Protein AF-A0A953LD81-F1 (afdb_monomer)

Structure (mmCIF, N/CA/C/O backbone):
data_AF-A0A953LD81-F1
#
_entry.id   AF-A0A953LD81-F1
#
loop_
_atom_site.group_PDB
_atom_site.id
_atom_site.type_symbol
_atom_site.label_atom_id
_atom_site.label_alt_id
_atom_site.label_comp_id
_atom_site.label_asym_id
_atom_site.label_entity_id
_atom_site.label_seq_id
_atom_site.pdbx_PDB_ins_code
_atom_site.Cartn_x
_atom_site.Cartn_y
_atom_site.Cartn_z
_atom_site.occupancy
_atom_site.B_iso_or_equiv
_atom_site.auth_seq_id
_atom_site.auth_comp_id
_atom_site.auth_asym_id
_atom_site.auth_atom_id
_atom_site.pdbx_PDB_model_num
ATOM 1 N N . MET A 1 1 ? 10.609 -18.522 10.857 1.00 36.38 1 MET A N 1
ATOM 2 C CA . MET A 1 1 ? 11.025 -17.641 11.971 1.00 36.38 1 MET A CA 1
ATOM 3 C C . MET A 1 1 ? 10.855 -16.187 11.533 1.00 36.38 1 MET A C 1
ATOM 5 O O . MET A 1 1 ? 11.731 -15.694 10.834 1.00 36.38 1 MET A O 1
ATOM 9 N N . PRO A 1 2 ? 9.729 -15.511 11.819 1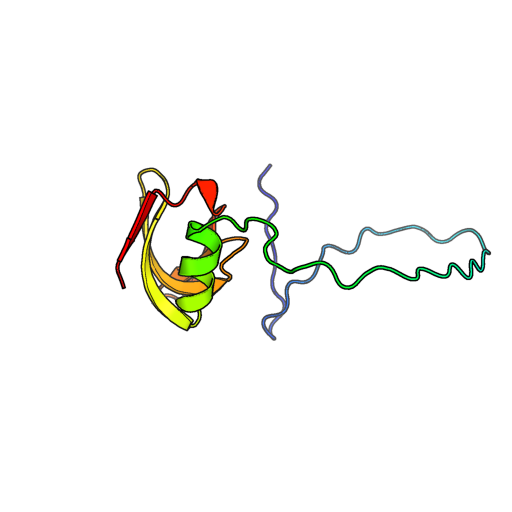.00 41.44 2 PRO A N 1
ATOM 10 C CA . PRO A 1 2 ? 9.584 -14.099 11.473 1.00 41.44 2 PRO A CA 1
ATOM 11 C C . PRO A 1 2 ? 10.366 -13.238 12.476 1.00 41.44 2 PRO A C 1
ATOM 13 O O . PRO A 1 2 ? 10.090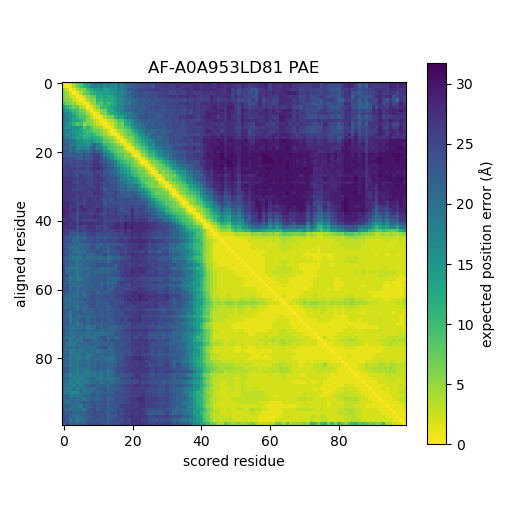 -13.252 13.674 1.00 41.44 2 PRO A O 1
ATOM 16 N N . GLY A 1 3 ? 11.379 -12.520 11.987 1.00 47.47 3 GLY A N 1
ATOM 17 C CA . GLY A 1 3 ? 12.144 -11.563 12.782 1.00 47.47 3 GLY A CA 1
ATOM 18 C C . GLY A 1 3 ? 11.288 -10.343 13.111 1.00 47.47 3 GLY A C 1
ATOM 19 O O . GLY A 1 3 ? 10.854 -9.628 12.214 1.00 47.47 3 GLY A O 1
ATOM 20 N N . ALA A 1 4 ? 11.029 -10.110 14.395 1.00 43.56 4 ALA A N 1
ATOM 21 C CA . ALA A 1 4 ? 10.338 -8.913 14.854 1.00 43.56 4 ALA A CA 1
ATOM 22 C C . AL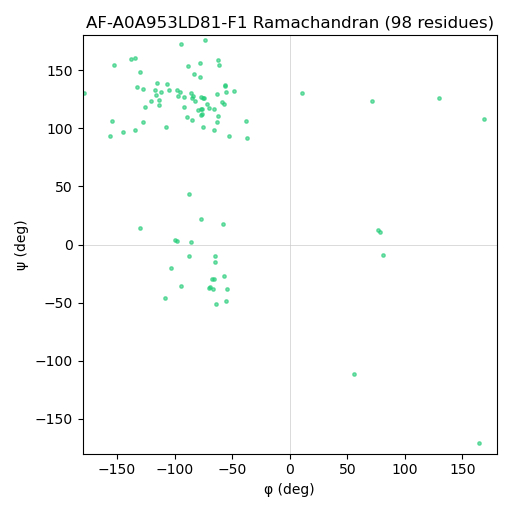A A 1 4 ? 11.296 -7.710 14.819 1.00 43.56 4 ALA A C 1
ATOM 24 O O . ALA A 1 4 ? 12.282 -7.672 15.557 1.00 43.56 4 ALA A O 1
ATOM 25 N N . CYS A 1 5 ? 11.003 -6.707 13.990 1.00 55.19 5 CYS A N 1
ATOM 26 C CA . CYS A 1 5 ? 11.667 -5.406 14.055 1.00 55.19 5 CYS A CA 1
ATOM 27 C C . CYS A 1 5 ? 11.099 -4.620 15.249 1.00 55.19 5 CYS A C 1
ATOM 29 O O . CYS A 1 5 ? 9.926 -4.251 15.248 1.00 55.19 5 CYS A O 1
ATOM 31 N N . ARG A 1 6 ? 11.913 -4.377 16.285 1.00 52.41 6 ARG A N 1
ATOM 32 C CA . ARG A 1 6 ? 11.553 -3.494 17.408 1.00 52.41 6 ARG A CA 1
ATOM 33 C C . ARG A 1 6 ? 12.026 -2.070 17.110 1.00 52.41 6 ARG A C 1
ATOM 35 O O . ARG A 1 6 ? 13.201 -1.854 16.823 1.00 52.41 6 ARG A O 1
ATOM 42 N N . PHE A 1 7 ? 11.118 -1.104 17.212 1.00 52.69 7 PHE A N 1
ATOM 43 C CA . PHE A 1 7 ? 11.413 0.323 17.082 1.00 52.69 7 PHE A CA 1
ATOM 44 C C . PHE A 1 7 ? 11.624 0.925 18.476 1.00 52.69 7 PHE A C 1
ATOM 46 O O . PHE A 1 7 ? 10.817 0.697 19.376 1.00 52.69 7 PHE A O 1
ATOM 53 N N . ALA A 1 8 ? 12.707 1.683 18.672 1.00 54.06 8 ALA A N 1
ATOM 54 C CA . ALA A 1 8 ? 12.864 2.500 19.874 1.00 54.06 8 ALA A CA 1
ATOM 55 C C . ALA A 1 8 ? 12.006 3.771 19.751 1.00 54.06 8 ALA A C 1
ATOM 57 O O . ALA A 1 8 ? 11.701 4.212 18.643 1.00 54.06 8 ALA A O 1
ATOM 58 N N . GLN A 1 9 ? 11.653 4.362 20.894 1.00 49.03 9 GLN A N 1
ATOM 59 C CA . GLN A 1 9 ? 10.651 5.416 21.151 1.00 49.03 9 GLN A CA 1
ATOM 60 C C . GLN A 1 9 ? 10.820 6.763 20.392 1.00 49.03 9 GLN A C 1
ATOM 62 O O . GLN A 1 9 ? 10.239 7.771 20.778 1.00 49.03 9 GLN A O 1
ATOM 67 N N . ARG A 1 10 ? 11.609 6.800 19.310 1.00 52.19 10 ARG A N 1
ATOM 68 C CA . ARG A 1 10 ? 11.798 7.926 18.377 1.00 52.19 10 ARG A CA 1
ATOM 69 C C . ARG A 1 10 ? 11.643 7.545 16.890 1.00 52.19 10 ARG A C 1
ATOM 71 O O . ARG A 1 10 ? 12.046 8.312 16.027 1.00 52.19 10 ARG A O 1
ATOM 78 N N . GLY A 1 11 ? 11.087 6.371 16.573 1.00 47.31 11 GLY A N 1
ATOM 79 C CA . GLY A 1 11 ? 10.695 6.016 15.198 1.00 47.31 11 GLY A CA 1
ATOM 80 C C . GLY A 1 11 ? 11.822 5.579 14.251 1.00 47.31 11 GLY A C 1
ATOM 81 O O . GLY A 1 11 ? 11.574 5.431 13.060 1.00 47.31 11 GLY A O 1
ATOM 82 N N . MET A 1 12 ? 13.038 5.324 14.746 1.00 52.22 12 MET A N 1
ATOM 83 C CA . MET A 1 12 ? 14.140 4.794 13.927 1.00 52.22 12 MET A CA 1
ATOM 84 C C . MET A 1 12 ? 14.264 3.268 14.092 1.00 52.22 12 MET A C 1
ATOM 86 O O . MET A 1 12 ? 14.253 2.787 15.233 1.00 52.22 12 MET A O 1
ATOM 90 N N . PRO A 1 13 ? 14.390 2.487 12.999 1.00 46.78 13 PRO A N 1
ATOM 91 C CA . PRO A 1 13 ? 14.615 1.048 13.085 1.00 46.78 13 PRO A CA 1
ATOM 92 C C . PRO A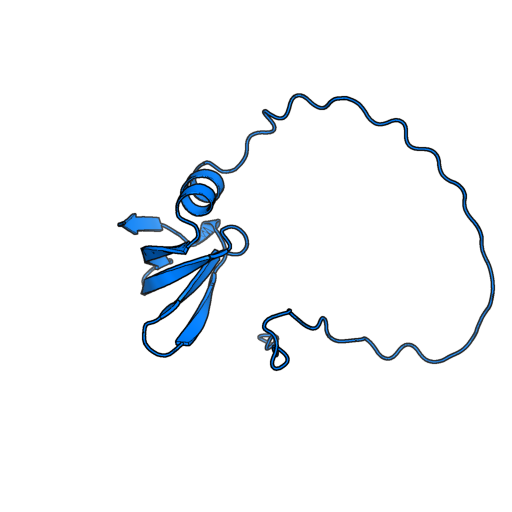 1 13 ? 15.990 0.778 13.702 1.00 46.78 13 PRO A C 1
ATOM 94 O O . PRO A 1 13 ? 17.027 1.139 13.146 1.00 46.78 13 PRO A O 1
ATOM 97 N N . VAL A 1 14 ? 16.005 0.140 14.872 1.00 59.00 14 VAL A N 1
ATOM 98 C CA . VAL A 1 14 ? 17.245 -0.314 15.504 1.00 59.00 14 VAL A CA 1
ATOM 99 C C . VAL A 1 14 ? 17.578 -1.673 14.903 1.00 59.00 14 VAL A C 1
ATOM 101 O O . VAL A 1 14 ? 16.909 -2.666 15.188 1.00 59.00 14 VAL A O 1
ATOM 104 N N . ALA A 1 15 ? 18.599 -1.727 14.048 1.00 54.56 15 ALA A N 1
ATOM 105 C CA . ALA A 1 15 ? 19.151 -3.002 13.610 1.00 54.56 15 ALA A CA 1
ATOM 106 C C . ALA A 1 15 ? 19.590 -3.813 14.847 1.00 54.56 15 ALA A C 1
ATOM 108 O O . ALA A 1 15 ? 20.191 -3.239 15.763 1.00 54.56 15 ALA A O 1
ATOM 109 N N . PRO A 1 16 ? 19.313 -5.128 14.911 1.00 47.97 16 PRO A N 1
ATOM 110 C CA . PRO A 1 16 ? 19.798 -5.954 16.005 1.00 47.97 16 PRO A CA 1
ATOM 111 C C . PRO A 1 16 ? 21.327 -5.938 15.976 1.00 47.97 16 PRO A C 1
ATOM 113 O O . PRO A 1 16 ? 21.953 -6.474 15.060 1.00 47.97 16 PRO A O 1
ATOM 116 N N . ARG A 1 17 ? 21.938 -5.285 16.971 1.00 49.88 17 ARG A 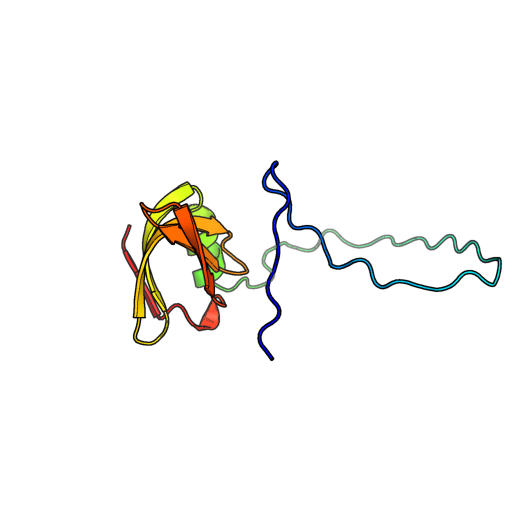N 1
ATOM 117 C CA . ARG A 1 17 ? 23.387 -5.312 17.161 1.00 49.88 17 ARG A CA 1
ATOM 118 C C . ARG A 1 17 ? 23.777 -6.755 17.458 1.00 49.88 17 ARG A C 1
ATOM 120 O O . ARG A 1 17 ? 23.507 -7.258 18.546 1.00 49.88 17 ARG A O 1
ATOM 127 N N . ARG A 1 18 ? 24.383 -7.430 16.479 1.00 46.62 18 ARG A N 1
ATOM 128 C CA . ARG A 1 18 ? 25.101 -8.677 16.735 1.00 46.62 18 ARG A CA 1
ATOM 129 C C . ARG A 1 18 ? 26.203 -8.359 17.746 1.00 46.62 18 ARG A C 1
ATOM 131 O O . ARG A 1 18 ? 27.013 -7.465 17.518 1.00 46.62 18 ARG A O 1
ATOM 138 N N . LEU A 1 19 ? 26.178 -9.056 18.877 1.00 41.97 19 LEU A N 1
ATOM 139 C CA . LEU A 1 19 ? 27.252 -9.063 19.862 1.00 41.97 19 LEU A CA 1
ATOM 140 C C . LEU A 1 19 ? 28.477 -9.714 19.211 1.00 41.97 19 LEU A C 1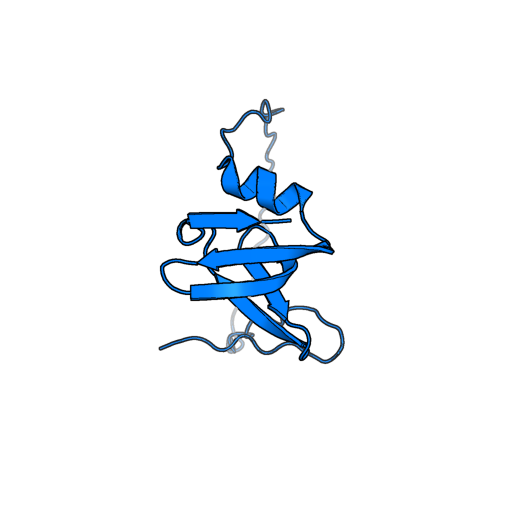
ATOM 142 O O . LEU A 1 19 ? 28.556 -10.936 19.124 1.00 41.97 19 LEU A O 1
ATOM 146 N N . THR A 1 20 ? 29.405 -8.898 18.718 1.00 42.09 20 THR A N 1
ATOM 147 C CA . THR A 1 20 ? 30.739 -9.358 18.323 1.00 42.09 20 THR A CA 1
ATOM 148 C C . THR A 1 20 ? 31.657 -9.196 19.533 1.00 42.09 20 THR A C 1
ATOM 150 O O . THR A 1 20 ? 31.816 -8.091 20.050 1.00 42.09 20 THR A O 1
ATOM 153 N N . ALA A 1 21 ? 32.202 -10.312 20.018 1.00 40.34 21 ALA A N 1
ATOM 154 C CA . ALA A 1 21 ? 33.182 -10.374 21.102 1.00 40.34 21 ALA A CA 1
ATOM 155 C C . ALA A 1 21 ? 34.483 -9.614 20.741 1.00 40.34 21 ALA A C 1
ATOM 157 O O . ALA A 1 21 ? 34.782 -9.462 19.553 1.00 40.34 21 ALA A O 1
ATOM 158 N N . PRO A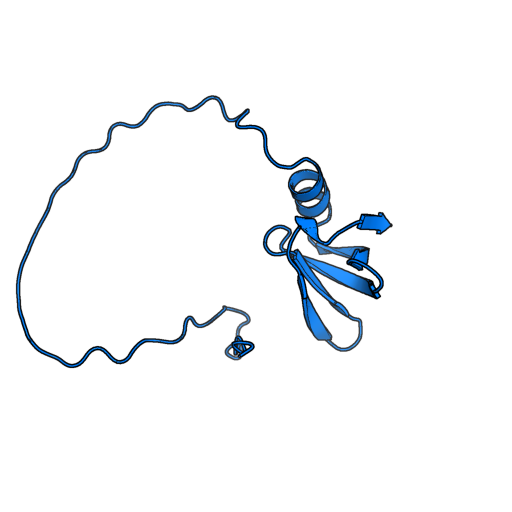 1 22 ? 35.264 -9.123 21.724 1.00 47.28 22 PRO A N 1
ATOM 159 C CA . PRO A 1 22 ? 36.411 -8.262 21.461 1.00 47.28 22 PRO A CA 1
ATOM 160 C C . PRO A 1 22 ? 37.662 -9.089 21.130 1.00 47.28 22 PRO A C 1
ATOM 162 O O . PRO A 1 22 ? 38.055 -9.959 21.903 1.00 47.28 22 PRO A O 1
ATOM 165 N N . GLY A 1 23 ? 38.323 -8.789 20.010 1.00 36.12 23 GLY A N 1
ATOM 166 C CA . GLY A 1 23 ? 39.661 -9.309 19.722 1.00 36.12 23 GLY A CA 1
ATOM 167 C C . GLY A 1 23 ? 40.127 -9.078 18.284 1.00 36.12 23 GLY A C 1
ATOM 168 O O . GLY A 1 23 ? 39.664 -9.761 17.379 1.00 36.12 23 GLY A O 1
ATOM 169 N N . GLY A 1 24 ? 41.084 -8.160 18.093 1.00 33.03 24 GLY A N 1
ATOM 170 C CA . GLY A 1 24 ? 41.934 -8.085 16.890 1.00 33.03 24 GLY A CA 1
ATOM 171 C C . GLY A 1 24 ? 42.021 -6.697 16.224 1.00 33.03 24 GLY A C 1
ATOM 172 O O . GLY A 1 24 ? 40.975 -6.125 15.919 1.00 33.03 24 GLY A O 1
ATOM 173 N N . PRO A 1 25 ? 43.229 -6.135 15.985 1.00 53.25 25 PRO A N 1
ATOM 174 C CA . PRO A 1 25 ? 43.406 -4.829 15.348 1.00 53.25 25 PRO A CA 1
ATOM 175 C C . PRO A 1 25 ? 43.627 -4.911 13.820 1.00 53.25 25 PRO A C 1
ATOM 177 O O . PRO A 1 25 ? 43.860 -5.985 13.277 1.00 53.25 25 PRO A O 1
ATOM 180 N N . VAL A 1 26 ? 43.628 -3.717 13.203 1.00 45.50 26 VAL A N 1
ATOM 181 C CA . VAL A 1 26 ? 44.074 -3.286 11.852 1.00 45.50 26 VAL A CA 1
ATOM 182 C C . VAL A 1 26 ? 43.265 -3.688 10.604 1.00 45.50 26 VAL A C 1
ATOM 184 O O . VAL A 1 26 ? 43.140 -4.852 10.262 1.00 45.50 26 VAL A O 1
ATOM 187 N N . SER A 1 27 ? 42.829 -2.688 9.822 1.00 36.94 27 SER A N 1
ATOM 188 C CA . SER A 1 27 ? 43.500 -2.325 8.557 1.00 36.94 27 SER A CA 1
ATOM 189 C C . SER A 1 27 ? 42.817 -1.126 7.875 1.00 36.94 27 SER A C 1
ATOM 191 O O . SER A 1 27 ? 41.599 -1.091 7.704 1.00 36.94 27 SER A O 1
ATOM 193 N N . ARG A 1 28 ? 43.624 -0.130 7.496 1.00 52.00 28 ARG A N 1
ATOM 194 C CA . ARG A 1 28 ? 43.261 1.007 6.640 1.00 52.00 28 ARG A CA 1
ATOM 195 C C . ARG A 1 28 ? 43.225 0.513 5.194 1.00 52.00 28 ARG A C 1
ATOM 197 O O . ARG A 1 28 ? 44.231 0.004 4.716 1.00 52.00 28 ARG A O 1
ATOM 204 N N . VAL A 1 29 ? 42.119 0.739 4.492 1.00 44.28 29 VAL A N 1
ATOM 205 C CA . VAL A 1 29 ? 42.074 0.711 3.025 1.00 44.28 29 VAL A CA 1
ATOM 206 C C . VAL A 1 29 ? 41.440 2.017 2.562 1.00 44.28 29 VAL A C 1
ATOM 208 O O . VAL A 1 29 ? 40.242 2.238 2.719 1.00 44.28 29 VAL A O 1
ATOM 211 N N . GLU A 1 30 ? 42.289 2.900 2.036 1.00 49.16 30 GLU A N 1
ATOM 212 C CA . GLU A 1 30 ? 41.888 3.861 1.015 1.00 49.16 30 GLU A CA 1
ATOM 213 C C . GLU A 1 30 ? 41.464 3.077 -0.227 1.00 49.16 30 GLU A C 1
ATOM 215 O O . GLU A 1 30 ? 42.185 2.198 -0.699 1.00 49.16 30 GLU A O 1
ATOM 220 N N . GLY A 1 31 ? 40.291 3.404 -0.751 1.00 39.22 31 GLY A N 1
ATOM 221 C CA . GLY A 1 31 ? 39.788 2.867 -2.002 1.00 39.22 31 GLY A CA 1
ATOM 222 C C . GLY A 1 31 ? 38.997 3.946 -2.715 1.00 39.22 31 GLY A C 1
ATOM 223 O O . GLY A 1 31 ? 37.828 4.169 -2.411 1.00 39.22 31 GLY A O 1
ATOM 224 N N . SER A 1 32 ? 39.663 4.627 -3.644 1.00 49.09 32 SER A N 1
ATOM 225 C CA . SER A 1 32 ? 39.038 5.421 -4.695 1.00 49.09 32 SER A CA 1
ATOM 226 C C . SER A 1 32 ? 37.934 4.630 -5.387 1.00 49.09 32 SER A C 1
ATOM 228 O O . SER A 1 32 ? 38.181 3.535 -5.885 1.00 49.09 32 SER A O 1
ATOM 230 N N . THR A 1 33 ? 36.768 5.246 -5.554 1.00 45.06 33 THR A N 1
ATOM 231 C CA . THR A 1 33 ? 35.884 4.931 -6.678 1.00 45.06 33 THR A CA 1
ATOM 232 C C . THR A 1 33 ? 35.391 6.227 -7.296 1.00 45.06 33 THR A C 1
ATOM 234 O O . THR A 1 33 ? 34.437 6.845 -6.827 1.00 45.06 33 THR A O 1
ATOM 237 N N . ALA A 1 34 ? 36.058 6.616 -8.383 1.00 48.66 34 ALA A N 1
ATOM 238 C CA . ALA A 1 34 ? 35.377 7.263 -9.489 1.00 48.66 34 ALA A CA 1
ATOM 239 C C . ALA A 1 34 ? 34.245 6.329 -9.944 1.00 48.66 34 ALA A C 1
ATOM 241 O O . ALA A 1 34 ? 34.459 5.130 -10.120 1.00 48.66 34 ALA A O 1
ATOM 242 N N . GLY A 1 35 ? 33.040 6.866 -10.094 1.00 39.38 35 GLY A N 1
ATOM 243 C CA . GLY A 1 35 ? 31.867 6.093 -10.473 1.00 39.38 35 GLY A CA 1
ATOM 244 C C . GLY A 1 35 ? 30.840 7.005 -11.110 1.00 39.38 35 GLY A C 1
ATOM 245 O O . GLY A 1 35 ? 30.078 7.657 -10.408 1.00 39.38 35 GLY A O 1
ATOM 246 N N . SER A 1 36 ? 30.925 7.066 -12.436 1.00 41.09 36 SER A N 1
ATOM 247 C CA . SER A 1 36 ? 29.942 7.476 -13.433 1.00 41.09 36 SER A CA 1
ATOM 248 C C . SER A 1 36 ? 28.658 8.150 -12.960 1.00 41.09 36 SER A C 1
ATOM 250 O O . SER A 1 36 ? 27.868 7.590 -12.201 1.00 41.09 36 SER A O 1
ATOM 252 N N . GLY A 1 37 ? 28.368 9.283 -13.605 1.00 48.47 37 GLY A N 1
ATOM 253 C CA . GLY A 1 37 ? 27.000 9.702 -13.878 1.00 48.47 37 GLY A CA 1
ATOM 254 C C . GLY A 1 37 ? 26.257 8.563 -14.574 1.00 48.47 37 GLY A C 1
ATOM 255 O O . GLY A 1 37 ? 26.356 8.384 -15.783 1.00 48.47 37 GLY A O 1
ATOM 256 N N . GLY A 1 38 ? 25.581 7.749 -13.771 1.00 41.06 38 GLY A N 1
ATOM 257 C CA . GLY A 1 38 ? 24.624 6.767 -14.229 1.00 41.06 38 GLY A CA 1
ATOM 258 C C . GLY A 1 38 ? 23.348 7.508 -14.570 1.00 41.06 38 GLY A C 1
ATOM 259 O O . GLY A 1 38 ? 22.696 8.067 -13.686 1.00 41.06 38 GLY A O 1
ATOM 260 N N . ASP A 1 39 ? 23.045 7.535 -15.857 1.00 50.81 39 ASP A N 1
ATOM 261 C CA . ASP A 1 39 ? 21.719 7.764 -16.401 1.00 50.81 39 ASP A CA 1
ATOM 262 C C . ASP A 1 39 ? 20.683 7.055 -15.502 1.00 50.81 39 ASP A C 1
ATOM 264 O O . ASP A 1 39 ? 20.645 5.826 -15.423 1.00 50.81 39 ASP A O 1
ATOM 268 N N . ARG A 1 40 ? 19.924 7.819 -14.699 1.00 52.50 40 ARG A N 1
ATOM 269 C CA . ARG A 1 40 ? 19.059 7.274 -13.629 1.00 52.50 40 ARG A CA 1
ATOM 270 C C . ARG A 1 40 ? 17.758 6.670 -14.163 1.00 52.50 40 ARG A C 1
ATOM 272 O O . ARG A 1 40 ? 16.814 6.500 -13.402 1.00 52.50 40 ARG A O 1
ATOM 279 N N . SER A 1 41 ? 17.731 6.289 -15.432 1.00 51.56 41 SER A N 1
ATOM 280 C CA . SER A 1 41 ? 16.699 5.430 -16.011 1.00 51.56 41 SER A CA 1
ATOM 281 C C . SER A 1 41 ? 17.073 3.953 -15.831 1.00 51.56 41 SER A C 1
ATOM 283 O O . SER A 1 41 ? 16.971 3.143 -16.746 1.00 51.56 41 SER A O 1
ATOM 285 N N . GLY A 1 42 ? 17.559 3.584 -14.643 1.00 47.75 42 GLY A N 1
ATOM 286 C CA . GLY A 1 42 ? 17.651 2.185 -14.244 1.00 47.75 42 GLY A CA 1
ATOM 287 C C . GLY A 1 42 ? 16.245 1.736 -13.887 1.00 47.75 42 GLY A C 1
ATOM 288 O O . GLY A 1 42 ? 15.780 2.112 -12.817 1.00 47.75 42 GLY A O 1
ATOM 289 N N . GLY A 1 43 ? 15.590 1.015 -14.805 1.00 57.03 43 GLY A N 1
ATOM 290 C CA . GLY A 1 43 ? 14.190 0.582 -14.747 1.00 57.03 43 GLY A CA 1
ATOM 291 C C . GLY A 1 43 ? 13.742 0.190 -13.345 1.00 57.03 43 GLY A C 1
ATOM 292 O O . GLY A 1 43 ? 13.929 -0.945 -12.905 1.00 57.03 43 GLY A O 1
ATOM 293 N N . ARG A 1 44 ? 13.193 1.165 -12.625 1.00 67.06 44 ARG A N 1
ATOM 294 C CA . ARG A 1 44 ? 12.639 0.955 -11.301 1.00 67.06 44 ARG A CA 1
ATOM 295 C C . ARG A 1 44 ? 11.276 0.320 -11.500 1.00 67.06 44 ARG A C 1
ATOM 297 O O . ARG A 1 44 ? 10.583 0.619 -12.470 1.00 67.06 44 ARG A O 1
ATOM 304 N N . ASP A 1 45 ? 10.912 -0.580 -10.599 1.00 84.12 45 ASP A N 1
ATOM 305 C CA . ASP A 1 45 ? 9.596 -1.200 -10.652 1.00 84.12 45 ASP A CA 1
ATOM 306 C C . ASP A 1 45 ? 8.521 -0.090 -10.608 1.00 84.12 45 ASP A C 1
ATOM 308 O O . ASP A 1 45 ? 8.508 0.688 -9.643 1.00 84.12 45 ASP A O 1
ATOM 312 N N . PRO A 1 46 ? 7.646 0.023 -11.626 1.00 88.50 46 PRO A N 1
ATOM 313 C CA . PRO A 1 46 ? 6.647 1.087 -11.695 1.00 88.50 46 PRO A CA 1
ATOM 314 C C . PRO A 1 46 ? 5.725 1.102 -10.470 1.00 88.50 46 PRO A C 1
ATOM 316 O O . PRO A 1 46 ? 5.250 2.169 -10.078 1.00 88.50 46 PRO A O 1
ATOM 319 N N . ILE A 1 47 ? 5.508 -0.043 -9.805 1.00 89.56 47 ILE A N 1
ATOM 320 C CA . ILE A 1 47 ? 4.731 -0.068 -8.559 1.00 89.56 47 ILE A CA 1
ATOM 321 C C . ILE A 1 47 ? 5.476 0.624 -7.414 1.00 89.56 47 ILE A C 1
ATOM 323 O O . ILE A 1 47 ? 4.863 1.323 -6.612 1.00 89.56 47 ILE A O 1
ATOM 327 N N . VAL A 1 48 ? 6.803 0.487 -7.346 1.00 91.31 48 VAL A N 1
ATOM 328 C CA . VAL A 1 48 ? 7.636 1.130 -6.321 1.00 91.31 48 VAL A CA 1
ATOM 329 C C . VAL A 1 48 ? 7.685 2.636 -6.546 1.00 91.31 48 VAL A C 1
ATOM 331 O O . VAL A 1 48 ? 7.667 3.394 -5.575 1.00 91.31 48 VAL A O 1
ATOM 334 N N . GLU A 1 49 ? 7.718 3.078 -7.803 1.00 93.00 49 GLU A N 1
ATOM 335 C CA . GLU A 1 49 ? 7.632 4.499 -8.154 1.00 93.00 49 GLU A CA 1
ATOM 336 C C . GLU A 1 49 ? 6.280 5.091 -7.756 1.00 93.00 49 GLU A C 1
ATOM 338 O O . GLU A 1 49 ? 6.249 6.048 -6.981 1.00 93.00 49 GLU A O 1
ATOM 343 N N . LEU A 1 50 ? 5.173 4.453 -8.156 1.00 93.19 50 LEU A N 1
ATOM 344 C CA . LEU A 1 50 ? 3.824 4.868 -7.761 1.00 93.19 50 LEU A CA 1
ATOM 345 C C . LEU A 1 50 ? 3.680 4.944 -6.234 1.00 93.19 50 LEU A C 1
ATOM 347 O O . LEU A 1 50 ? 3.214 5.937 -5.677 1.00 93.19 50 LEU A O 1
ATOM 351 N N . LEU A 1 51 ? 4.117 3.907 -5.519 1.00 94.56 51 LEU A N 1
ATOM 352 C CA . LEU A 1 51 ? 4.059 3.885 -4.058 1.00 94.56 51 LEU A CA 1
ATOM 353 C C . LEU A 1 51 ? 4.976 4.944 -3.427 1.00 94.56 51 LEU A C 1
ATOM 355 O O . LEU A 1 51 ? 4.677 5.449 -2.344 1.00 94.56 51 LEU A O 1
ATOM 359 N N . ALA A 1 52 ? 6.088 5.310 -4.068 1.00 95.00 52 ALA A N 1
ATOM 360 C CA . ALA A 1 52 ? 6.951 6.383 -3.585 1.00 95.00 52 ALA A CA 1
ATOM 361 C C . ALA A 1 52 ? 6.256 7.751 -3.660 1.00 95.00 52 ALA A C 1
ATOM 363 O O . ALA A 1 52 ? 6.383 8.533 -2.716 1.00 95.00 52 ALA A O 1
ATOM 364 N N . GLU A 1 53 ? 5.481 8.007 -4.715 1.00 96.00 53 GLU A N 1
ATOM 365 C CA . GLU A 1 53 ? 4.685 9.233 -4.878 1.00 96.00 53 GLU A CA 1
ATOM 366 C C . GLU A 1 53 ? 3.530 9.334 -3.871 1.00 96.00 53 GLU A C 1
ATOM 368 O O . GLU A 1 53 ? 3.149 10.426 -3.441 1.00 96.00 53 GLU A O 1
ATOM 373 N N . LEU A 1 54 ? 2.997 8.189 -3.439 1.00 96.31 54 LEU A N 1
ATOM 374 C CA . LEU A 1 54 ? 1.898 8.107 -2.475 1.00 96.31 54 LEU A CA 1
ATOM 375 C C . LEU A 1 54 ? 2.352 8.132 -1.006 1.00 96.31 54 LEU A C 1
ATOM 377 O O . LEU A 1 54 ? 1.521 8.044 -0.097 1.00 96.31 54 LEU A O 1
ATOM 381 N N . ARG A 1 55 ? 3.655 8.263 -0.728 1.00 96.25 55 ARG A N 1
ATOM 382 C CA . ARG A 1 55 ? 4.161 8.344 0.651 1.00 96.25 55 ARG A CA 1
ATOM 383 C C . ARG A 1 55 ? 3.500 9.489 1.422 1.00 96.25 55 ARG A C 1
ATOM 385 O O . ARG A 1 55 ? 3.340 10.604 0.938 1.00 96.25 55 ARG A O 1
ATOM 392 N N . GLY A 1 56 ? 3.122 9.198 2.660 1.00 95.88 56 GLY A N 1
ATOM 393 C CA . GLY A 1 56 ? 2.411 10.100 3.560 1.00 95.88 56 GLY A CA 1
ATOM 394 C C . GLY A 1 56 ? 0.901 10.180 3.322 1.00 95.88 56 GLY A C 1
ATOM 395 O O . GLY A 1 56 ? 0.207 10.750 4.168 1.00 95.88 56 GLY A O 1
ATOM 396 N N . ARG A 1 57 ? 0.375 9.597 2.235 1.00 97.62 57 ARG A N 1
ATOM 397 C CA . ARG A 1 57 ? -1.059 9.604 1.917 1.00 97.62 57 ARG A CA 1
ATOM 398 C C . ARG A 1 57 ? -1.789 8.429 2.559 1.00 97.62 57 ARG A C 1
ATOM 400 O O . ARG A 1 57 ? -1.193 7.389 2.845 1.00 97.62 57 ARG A O 1
ATOM 407 N N . ALA A 1 58 ? -3.084 8.622 2.805 1.00 97.50 58 ALA A N 1
ATOM 408 C CA . ALA A 1 58 ? -3.985 7.532 3.150 1.00 97.50 58 ALA A CA 1
ATOM 409 C C . ALA A 1 58 ? -4.292 6.740 1.877 1.00 97.50 58 ALA A C 1
ATOM 411 O O . ALA A 1 58 ? -4.696 7.324 0.879 1.00 97.50 58 ALA A O 1
ATOM 412 N N . VAL A 1 59 ? -4.064 5.434 1.917 1.00 97.75 59 VAL A N 1
ATOM 413 C CA . VAL A 1 59 ? -4.241 4.529 0.784 1.00 97.75 59 VAL A CA 1
ATOM 414 C C . VAL A 1 59 ? -4.906 3.240 1.252 1.00 97.75 59 VAL A C 1
ATOM 416 O O . VAL A 1 59 ? -4.857 2.883 2.434 1.00 97.75 59 VAL A O 1
ATOM 419 N N . THR A 1 60 ? -5.495 2.518 0.309 1.00 97.75 60 THR A N 1
ATOM 420 C CA . THR A 1 60 ? -5.873 1.115 0.467 1.00 97.75 60 THR A CA 1
ATOM 421 C C . THR A 1 60 ? -5.028 0.274 -0.480 1.00 97.75 60 THR A C 1
ATOM 423 O O . THR A 1 60 ? -4.988 0.529 -1.680 1.00 97.75 60 THR A O 1
ATOM 426 N N . LEU A 1 61 ? -4.329 -0.716 0.066 1.00 96.56 61 LEU A N 1
ATOM 427 C CA . LEU A 1 61 ? -3.467 -1.639 -0.662 1.00 96.56 61 LEU A CA 1
ATOM 428 C C . LEU A 1 61 ? -4.075 -3.033 -0.645 1.00 96.56 61 LEU A C 1
ATOM 430 O O . LEU A 1 61 ? -4.395 -3.557 0.422 1.00 96.56 61 LEU A O 1
ATOM 434 N N . GLN A 1 62 ? -4.152 -3.668 -1.808 1.00 96.94 62 GLN A N 1
ATOM 435 C CA . GLN A 1 62 ? -4.365 -5.104 -1.888 1.00 96.94 62 GLN A CA 1
ATOM 436 C C . GLN A 1 62 ? -3.007 -5.804 -1.884 1.00 96.94 62 GLN A C 1
ATOM 438 O O . GLN A 1 62 ? -2.261 -5.721 -2.855 1.00 96.94 62 GLN A O 1
ATOM 443 N N . VAL A 1 63 ? -2.688 -6.500 -0.794 1.00 95.12 63 VAL A N 1
ATOM 444 C CA . VAL A 1 63 ? -1.466 -7.294 -0.634 1.00 95.12 63 VAL A CA 1
ATOM 445 C C . VAL A 1 63 ? -1.832 -8.776 -0.685 1.00 95.12 63 VAL A C 1
ATOM 447 O O . VAL A 1 63 ? -2.360 -9.338 0.281 1.00 95.12 63 VAL A O 1
ATOM 450 N N . GLY A 1 64 ? -1.596 -9.416 -1.831 1.00 93.38 64 GLY A N 1
ATOM 451 C CA . GLY A 1 64 ? -2.123 -10.747 -2.136 1.00 93.38 64 GLY A CA 1
ATOM 452 C C . GLY A 1 64 ? -3.651 -10.790 -2.006 1.00 93.38 64 GLY A C 1
ATOM 453 O O . GLY A 1 64 ? -4.373 -10.175 -2.788 1.00 93.38 64 GLY A O 1
ATOM 454 N N . GLN A 1 65 ? -4.149 -11.508 -0.995 1.00 93.06 65 GLN A N 1
ATOM 455 C CA . GLN A 1 65 ? -5.586 -11.636 -0.693 1.00 93.06 65 GLN A CA 1
ATOM 456 C C . GLN A 1 65 ? -6.060 -10.714 0.443 1.00 93.06 65 GLN A C 1
ATOM 458 O O . GLN A 1 65 ? -7.201 -10.810 0.886 1.00 93.06 65 GLN A O 1
ATOM 463 N N . ARG A 1 66 ? -5.183 -9.855 0.974 1.00 94.75 66 ARG A N 1
ATOM 464 C CA . ARG A 1 66 ? -5.492 -8.984 2.115 1.00 94.75 66 ARG A CA 1
ATOM 465 C C . ARG A 1 66 ? -5.647 -7.545 1.656 1.00 94.75 66 ARG A C 1
ATOM 467 O O . ARG A 1 66 ? -4.826 -7.060 0.888 1.00 94.75 66 ARG A O 1
ATOM 474 N N . LEU A 1 67 ? -6.649 -6.855 2.187 1.00 96.81 67 LEU A N 1
ATOM 475 C CA . LEU A 1 67 ? -6.794 -5.410 2.042 1.00 96.81 67 LEU A CA 1
ATOM 476 C C . LEU A 1 67 ? -6.228 -4.719 3.282 1.00 96.81 67 LEU A C 1
ATOM 478 O O . LEU A 1 67 ? -6.578 -5.073 4.408 1.00 96.81 67 LEU A O 1
ATOM 482 N N . LEU A 1 68 ? -5.339 -3.754 3.069 1.00 96.12 68 LEU A N 1
ATOM 483 C CA . LEU A 1 68 ? -4.717 -2.947 4.110 1.00 96.12 68 LEU A CA 1
ATOM 484 C C . LEU A 1 68 ? -5.053 -1.481 3.859 1.00 96.12 68 LEU A C 1
ATOM 486 O O . LEU A 1 68 ? -4.716 -0.950 2.806 1.00 96.12 68 LEU A O 1
ATOM 490 N N . THR A 1 69 ? -5.661 -0.816 4.834 1.00 97.44 69 THR A N 1
ATOM 491 C CA . THR A 1 69 ? -6.006 0.607 4.742 1.00 97.44 69 THR A CA 1
ATOM 492 C C . THR A 1 69 ? -5.247 1.383 5.801 1.00 97.44 69 THR A C 1
ATOM 494 O O . THR A 1 69 ? -5.206 0.992 6.968 1.00 97.44 69 THR A O 1
ATOM 497 N N . GLY A 1 70 ? -4.640 2.494 5.403 1.00 97.44 70 GLY A N 1
ATOM 498 C CA . GLY A 1 70 ? -3.832 3.290 6.309 1.00 97.44 70 GLY A CA 1
ATOM 499 C C . GLY A 1 70 ? -2.935 4.279 5.589 1.00 97.44 70 GLY A C 1
ATOM 500 O O . GLY A 1 70 ? -3.041 4.491 4.384 1.00 97.44 70 GLY A O 1
ATOM 501 N N . ARG A 1 71 ? -2.039 4.905 6.343 1.00 98.12 71 ARG A N 1
ATOM 502 C CA . ARG A 1 71 ? -1.063 5.841 5.794 1.00 98.12 71 ARG A CA 1
ATOM 503 C C . ARG A 1 71 ? 0.157 5.088 5.279 1.00 98.12 71 ARG A C 1
ATOM 505 O O . ARG A 1 71 ? 0.779 4.342 6.035 1.00 98.12 71 ARG A O 1
ATOM 512 N N . LEU A 1 72 ? 0.521 5.313 4.021 1.00 97.75 72 LEU A N 1
ATOM 513 C CA . LEU A 1 72 ? 1.743 4.764 3.439 1.00 97.75 72 LEU A CA 1
ATOM 514 C C . LEU A 1 72 ? 2.962 5.526 3.970 1.00 97.75 72 LEU A C 1
ATOM 516 O O . LEU A 1 72 ? 3.021 6.747 3.871 1.00 97.75 72 LEU A O 1
ATOM 520 N N . ILE A 1 73 ? 3.938 4.822 4.534 1.00 97.62 73 ILE A N 1
ATOM 521 C CA . ILE A 1 73 ? 5.142 5.416 5.136 1.00 97.62 73 ILE A CA 1
ATOM 522 C C . ILE A 1 73 ? 6.372 5.158 4.267 1.00 97.62 73 ILE A C 1
ATOM 524 O O . ILE A 1 73 ? 7.146 6.076 3.999 1.00 97.62 73 ILE A O 1
ATOM 528 N N . LEU A 1 74 ? 6.539 3.920 3.797 1.00 95.25 74 LEU A N 1
ATOM 529 C CA . LEU A 1 74 ? 7.644 3.501 2.934 1.00 95.25 74 LEU A CA 1
ATOM 530 C C . LEU A 1 74 ? 7.099 2.751 1.719 1.00 95.25 74 LEU A C 1
ATOM 532 O O . LEU A 1 74 ? 6.072 2.084 1.815 1.00 95.25 74 LEU A O 1
ATOM 536 N N . ALA A 1 75 ? 7.805 2.872 0.595 1.00 92.44 75 ALA A N 1
ATOM 537 C CA . ALA A 1 75 ? 7.440 2.238 -0.676 1.00 92.44 75 ALA A CA 1
ATOM 538 C C . ALA A 1 75 ? 8.280 0.993 -1.001 1.00 92.44 75 ALA A C 1
ATOM 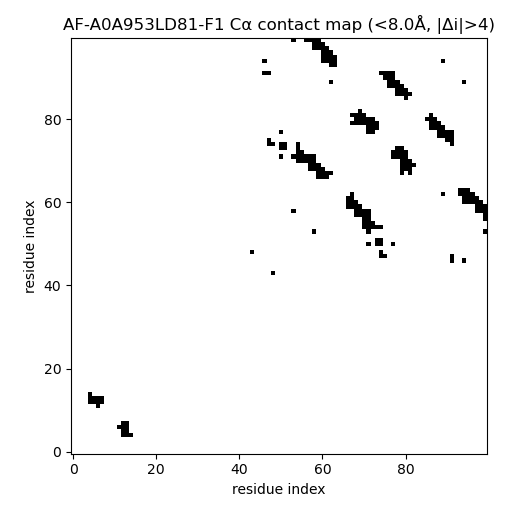540 O O . ALA A 1 75 ? 7.857 0.173 -1.803 1.00 92.44 75 ALA A O 1
ATOM 541 N N . ASP A 1 76 ? 9.455 0.857 -0.381 1.00 91.81 76 ASP A N 1
ATOM 542 C CA . ASP A 1 76 ? 10.309 -0.324 -0.503 1.00 91.81 76 ASP A CA 1
ATOM 543 C C . ASP A 1 76 ? 11.199 -0.458 0.755 1.00 91.81 76 ASP A C 1
ATOM 545 O O . ASP A 1 76 ? 12.090 0.376 0.958 1.00 91.81 76 ASP A O 1
ATOM 549 N N . PRO A 1 77 ? 10.920 -1.421 1.657 1.00 91.69 77 PRO A N 1
ATOM 550 C CA . PRO A 1 77 ? 9.722 -2.267 1.668 1.00 91.69 77 PRO A CA 1
ATOM 551 C C . PRO A 1 77 ? 8.445 -1.430 1.856 1.00 91.69 77 PRO A C 1
ATOM 553 O O . PRO A 1 77 ? 8.489 -0.311 2.376 1.00 91.69 77 PRO A O 1
ATOM 556 N N . VAL A 1 78 ? 7.292 -1.969 1.460 1.00 95.38 78 VAL A N 1
ATOM 557 C CA . VAL A 1 78 ? 6.000 -1.292 1.628 1.00 95.38 78 VAL A CA 1
ATOM 558 C C . VAL A 1 78 ? 5.620 -1.310 3.100 1.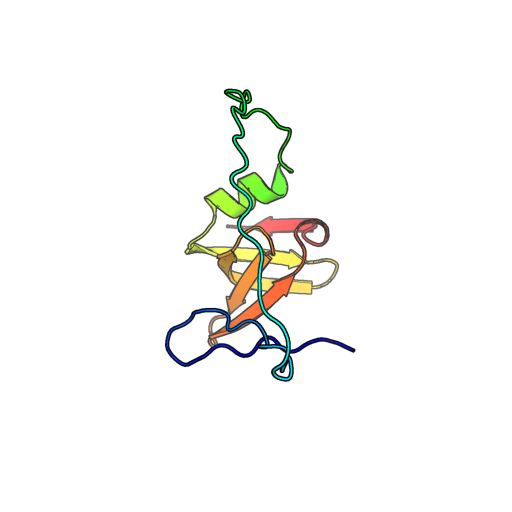00 95.38 78 VAL A C 1
ATOM 560 O O . VAL A 1 78 ? 5.484 -2.380 3.693 1.00 95.38 78 VAL A O 1
ATOM 563 N N . VAL A 1 79 ? 5.437 -0.134 3.697 1.00 97.38 79 VAL A N 1
ATOM 564 C CA . VAL A 1 79 ? 5.018 -0.003 5.099 1.00 97.38 79 VAL A CA 1
ATOM 565 C C . VAL A 1 79 ? 3.782 0.869 5.182 1.00 97.38 79 VAL A C 1
ATOM 567 O O . VAL A 1 79 ? 3.841 2.051 4.849 1.00 97.38 79 VAL A O 1
ATOM 570 N N . ILE A 1 80 ? 2.688 0.296 5.675 1.00 97.44 80 ILE A N 1
ATOM 571 C CA . ILE A 1 80 ? 1.422 0.991 5.915 1.00 97.44 80 ILE A CA 1
ATOM 572 C C . ILE A 1 80 ? 1.107 1.001 7.409 1.00 97.44 80 ILE A C 1
ATOM 574 O O . ILE A 1 80 ? 1.324 0.003 8.096 1.00 97.44 80 ILE A O 1
ATOM 578 N N . VAL A 1 81 ? 0.617 2.130 7.915 1.00 97.75 81 VAL A N 1
ATOM 579 C CA . VAL A 1 81 ? 0.187 2.286 9.310 1.00 97.75 81 VAL A CA 1
ATOM 580 C C . VAL A 1 81 ? -1.316 2.516 9.342 1.00 97.75 81 VAL A C 1
ATOM 582 O O . VAL A 1 81 ? -1.803 3.478 8.748 1.00 97.75 81 VAL A O 1
ATOM 585 N N . ASP A 1 82 ? -2.048 1.628 10.009 1.00 95.94 82 ASP A N 1
ATOM 586 C CA . ASP A 1 82 ? -3.503 1.732 10.139 1.00 95.94 82 ASP A CA 1
ATOM 587 C C . ASP A 1 82 ? -3.934 2.838 11.126 1.00 95.94 82 ASP A C 1
ATOM 589 O O . ASP A 1 82 ? -3.117 3.482 11.789 1.00 95.94 82 ASP A O 1
ATOM 593 N N . GLY A 1 83 ? -5.247 3.060 11.249 1.00 93.38 83 GLY A N 1
ATOM 594 C CA . GLY A 1 83 ? -5.808 4.043 12.187 1.00 93.38 83 GLY A CA 1
ATOM 595 C C . GLY A 1 83 ? -5.581 3.719 13.672 1.00 93.38 83 GLY A C 1
ATOM 596 O O . GLY A 1 83 ? -5.835 4.568 14.519 1.00 93.38 83 GLY A O 1
ATOM 597 N N . GLN A 1 84 ? -5.102 2.515 13.995 1.00 95.62 84 GLN A N 1
ATOM 598 C CA . GLN A 1 84 ? -4.743 2.080 15.348 1.00 95.62 84 GLN A CA 1
ATOM 599 C C . GLN A 1 84 ? -3.232 2.208 15.613 1.00 95.62 84 GLN A C 1
ATOM 601 O O . GLN A 1 84 ? -2.751 1.810 16.674 1.00 95.62 84 GLN A O 1
ATOM 606 N N . GLY A 1 85 ? -2.466 2.739 14.655 1.00 94.00 85 GLY A N 1
ATOM 607 C CA . GLY A 1 85 ? -1.017 2.874 14.756 1.00 94.00 85 GLY A CA 1
ATOM 608 C C . GLY A 1 85 ? -0.250 1.568 14.531 1.00 94.00 85 GLY A C 1
ATOM 609 O O . GLY A 1 85 ? 0.946 1.509 14.820 1.00 94.00 85 GLY A O 1
ATOM 610 N N . ARG A 1 86 ? -0.893 0.510 14.019 1.00 96.75 86 ARG A N 1
ATOM 611 C CA . ARG A 1 86 ? -0.215 -0.754 13.708 1.00 96.75 86 ARG A CA 1
ATOM 612 C C . ARG A 1 86 ? 0.454 -0.653 12.347 1.00 96.75 86 ARG A C 1
ATOM 614 O O . ARG A 1 86 ? -0.196 -0.393 11.337 1.00 96.75 86 ARG A O 1
ATOM 621 N N . ALA A 1 87 ? 1.760 -0.902 12.325 1.00 96.12 87 ALA A N 1
ATOM 622 C CA . ALA A 1 87 ? 2.533 -0.976 11.096 1.00 96.12 87 ALA A CA 1
ATOM 623 C C . ALA A 1 87 ? 2.456 -2.384 10.493 1.00 96.12 87 ALA A C 1
ATOM 625 O O . ALA A 1 87 ? 2.715 -3.377 11.176 1.00 96.12 87 ALA A O 1
ATOM 626 N N . THR A 1 88 ? 2.153 -2.460 9.201 1.00 96.88 88 THR A N 1
ATOM 627 C CA . THR A 1 88 ? 2.240 -3.686 8.407 1.00 96.88 88 THR A CA 1
ATOM 628 C C . THR A 1 88 ? 3.297 -3.507 7.329 1.00 96.88 88 THR A C 1
ATOM 630 O O . THR A 1 88 ? 3.264 -2.529 6.584 1.00 96.88 88 THR A O 1
ATOM 633 N N . CYS A 1 89 ? 4.224 -4.462 7.252 1.00 96.44 89 CYS A N 1
ATOM 634 C CA . CYS A 1 89 ? 5.276 -4.495 6.243 1.00 96.44 89 CYS A CA 1
ATOM 635 C C . CYS A 1 89 ? 4.954 -5.559 5.193 1.00 96.44 89 CYS A C 1
ATOM 637 O O . CYS A 1 89 ? 4.651 -6.703 5.537 1.00 96.44 89 CYS A O 1
ATOM 639 N N . ALA A 1 90 ? 5.072 -5.195 3.924 1.00 94.81 90 ALA A N 1
ATOM 640 C CA . ALA A 1 90 ? 4.939 -6.092 2.790 1.00 94.81 90 ALA A CA 1
ATOM 641 C C . ALA A 1 90 ? 6.066 -5.834 1.793 1.00 94.81 90 ALA A C 1
ATOM 643 O O . ALA A 1 90 ? 6.708 -4.781 1.801 1.00 94.81 90 ALA A O 1
ATOM 644 N N . ARG A 1 91 ? 6.314 -6.814 0.930 1.00 94.06 91 ARG A N 1
ATOM 645 C CA . ARG A 1 91 ? 7.193 -6.591 -0.208 1.00 94.06 91 ARG A CA 1
ATOM 646 C C . ARG A 1 91 ? 6.413 -5.930 -1.353 1.00 94.06 91 ARG A C 1
ATOM 648 O O . ARG A 1 91 ? 5.225 -6.242 -1.480 1.00 94.06 91 ARG A O 1
ATOM 655 N N . PRO A 1 92 ? 7.033 -5.054 -2.162 1.00 91.50 92 PRO A N 1
ATOM 656 C CA . PRO A 1 92 ? 6.353 -4.409 -3.285 1.00 91.50 92 PRO A CA 1
ATOM 657 C C . PRO A 1 92 ? 5.711 -5.408 -4.252 1.00 91.50 92 PRO A C 1
ATOM 659 O O . PRO A 1 92 ? 4.570 -5.204 -4.652 1.00 91.50 92 PRO A O 1
ATOM 662 N N . GLU A 1 93 ? 6.365 -6.546 -4.514 1.00 92.31 93 GLU A N 1
ATOM 663 C CA . GLU A 1 93 ? 5.853 -7.589 -5.414 1.00 92.31 93 GLU A CA 1
ATOM 664 C C . GLU A 1 93 ? 4.561 -8.270 -4.927 1.00 92.31 93 GLU A C 1
ATOM 666 O O . GLU A 1 93 ? 3.891 -8.961 -5.689 1.00 92.31 93 GLU A O 1
ATOM 671 N N . ALA A 1 94 ? 4.200 -8.100 -3.652 1.00 94.06 94 ALA A N 1
ATOM 672 C CA . ALA A 1 94 ? 2.953 -8.625 -3.108 1.00 94.06 94 ALA A CA 1
ATOM 673 C C . ALA A 1 94 ? 1.771 -7.659 -3.297 1.00 94.06 94 ALA A C 1
ATOM 675 O O . ALA A 1 94 ? 0.635 -8.046 -3.017 1.00 94.06 94 ALA A O 1
ATOM 676 N N . VAL A 1 95 ? 2.018 -6.415 -3.725 1.00 94.19 95 VAL A N 1
ATOM 677 C CA . VAL A 1 95 ? 0.978 -5.412 -3.971 1.00 94.19 95 VAL A CA 1
ATOM 678 C C . VAL A 1 95 ? 0.340 -5.676 -5.331 1.00 94.19 95 VAL A C 1
ATOM 680 O O . VAL A 1 95 ? 0.983 -5.583 -6.368 1.00 94.19 95 VAL A O 1
ATOM 683 N N . VAL A 1 96 ? -0.947 -6.001 -5.311 1.00 95.62 96 VAL A N 1
ATOM 684 C CA . VAL A 1 96 ? -1.745 -6.319 -6.503 1.00 95.62 96 VAL A CA 1
ATOM 685 C C . VAL A 1 96 ? -2.480 -5.083 -7.015 1.00 95.62 96 VAL A C 1
ATOM 687 O O . VAL A 1 96 ? -2.644 -4.906 -8.217 1.00 95.62 96 VAL A O 1
ATOM 690 N N . ALA A 1 97 ? -2.933 -4.225 -6.100 1.00 94.06 97 ALA A N 1
ATOM 691 C CA . ALA A 1 97 ? -3.679 -3.018 -6.424 1.00 94.06 97 ALA A CA 1
ATOM 692 C C . ALA A 1 97 ? -3.488 -1.947 -5.346 1.00 94.06 97 ALA A C 1
ATOM 694 O O . ALA A 1 97 ? -3.235 -2.253 -4.175 1.00 94.06 97 ALA A O 1
ATOM 695 N N . VAL A 1 98 ? -3.652 -0.690 -5.754 1.00 94.31 98 VAL A N 1
ATOM 696 C CA . VAL A 1 98 ? -3.573 0.496 -4.899 1.00 94.31 98 VAL A CA 1
ATOM 697 C C . VAL A 1 98 ? -4.779 1.384 -5.193 1.00 94.31 98 VAL A C 1
ATOM 699 O O . VAL A 1 98 ? -5.110 1.623 -6.352 1.00 94.31 98 VAL A O 1
ATOM 702 N N . THR A 1 99 ? -5.422 1.894 -4.148 1.00 95.50 99 THR A N 1
ATOM 703 C CA . THR A 1 99 ? -6.494 2.896 -4.221 1.00 95.50 99 THR A CA 1
ATOM 704 C C . THR A 1 99 ? -6.139 4.060 -3.298 1.00 95.50 99 THR A C 1
ATOM 706 O O . THR A 1 99 ? -5.704 3.822 -2.168 1.00 95.50 99 THR A O 1
ATOM 709 N N . PHE A 1 100 ? -6.281 5.300 -3.768 1.00 89.19 100 PHE A N 1
ATOM 710 C CA . PHE A 1 100 ? -5.811 6.513 -3.089 1.00 89.19 100 PHE A CA 1
ATOM 711 C C . PHE A 1 100 ? -6.678 7.731 -3.409 1.00 89.19 100 PHE A C 1
ATOM 713 O O . PHE A 1 100 ? -7.379 7.692 -4.444 1.00 89.19 100 PHE A O 1
#

Foldseek 3Di:
DDDDQDDPPPGDGDDPPDDDDDDDDDDDDDDDDDDDPPPPPPPDPVLLVVLVVQAQHFKWWQQQPDIDTAHFHHSAQTWGAHPVRDIDTDRSVRTPDMGD

Sequence (100 aa):
MPGACRFAQRGMPVAPRRLTAPGGPVSRVEGSTAGSGGDRSGGRDPIVELLAELRGRAVTLQVGQRLLTGRLILADPVVIVDGQGRATCARPEAVVAVTF

Organism: Symbiobacterium thermophilum (NCBI:txid2734)

Nearest PDB structures (foldseek):
  4jli-assembly1_A  TM=5.728E-01  e=4.992E-02  Escherichia coli
  7a46-assembly1_A  TM=5.801E-01  e=2.378E-01  Escherichia coli
  3t9n-assembly1_D  TM=5.775E-01  e=9.317E-01  Caldanaerobacter subterraneus subsp. tengcongensis
  3t9n-assembly1_A  TM=5.778E-01  e=9.943E-01  Caldanaerobacter subterraneus subsp. tengcongensis
  3t9n-assembly1_B  TM=5.792E-01  e=1.061E+00  Caldanaerobacter subterraneus subsp. tengcongensis

pLDDT: mean 73.99, std 23.99, range [33.03, 98.12]

Solvent-accessible surface area (backbone atoms only — not comparable to full-atom values): 6594 Å² total; per-residue (Å²): 135,89,83,82,86,60,65,51,104,79,79,51,81,56,73,85,78,75,87,75,82,92,84,85,85,89,83,91,76,91,75,90,74,90,76,73,93,66,76,83,80,65,86,64,60,67,68,42,52,55,38,51,74,43,46,76,34,66,33,38,36,29,45,72,94,42,81,47,59,27,34,27,69,40,29,80,60,25,28,34,30,30,97,84,70,52,75,47,79,44,57,56,91,42,52,76,46,77,47,116

Secondary structure (DSSP, 8-state):
-PPP-PBPTTS-B------PPP-----------------S-----HHHHHHHHTTTSEEEEEETTEEEEEEEEEETTEEEE-TTS-EEEE-GGGEEEEE-

Mean predicted aligned error: 15.98 Å

Radius of gyration: 18.92 Å; Cα contacts (8 Å, |Δi|>4): 124; chains: 1; bounding box: 51×28×38 Å